Protein AF-A0A6I4XKA8-F1 (afdb_monomer_lite)

Secondary structure (DSSP, 8-state):
---SSHHHHHHHHHHHGGG---TT-HHHHHHHHHIIIII----TTHHHHSSSHHHHHHHHHHHHHHHHHHHHHHHHHH-TT--HHHHHHHHHHHHHHHHHH-EEEEEEEEEETTEEEEEEEEE---HHHHHHHHH--

pLDDT: mean 78.34, std 14.88, range [42.0, 95.94]

Radius of gyration: 23.22 Å; chains: 1; bounding box: 81×32×48 Å

Structure (mmCIF, N/CA/C/O backbone):
data_AF-A0A6I4XKA8-F1
#
_entry.id   AF-A0A6I4XKA8-F1
#
loop_
_atom_site.group_PDB
_atom_site.id
_atom_site.type_symbol
_atom_site.label_atom_id
_atom_site.label_alt_id
_atom_site.label_comp_id
_atom_site.label_asym_id
_atom_site.label_entity_id
_atom_site.label_seq_id
_atom_site.pdbx_PDB_ins_code
_atom_site.Cartn_x
_atom_site.Cartn_y
_atom_site.Cartn_z
_atom_site.occupancy
_atom_site.B_iso_or_equiv
_atom_site.auth_seq_id
_atom_site.auth_comp_id
_atom_site.auth_asym_id
_atom_site.auth_atom_id
_atom_site.pdbx_PDB_model_num
ATOM 1 N N . MET A 1 1 ? 55.620 -17.608 -27.600 1.00 43.16 1 MET A N 1
ATOM 2 C CA . MET A 1 1 ? 54.540 -16.725 -28.100 1.00 43.16 1 MET A CA 1
ATOM 3 C C . MET A 1 1 ? 53.282 -16.974 -27.266 1.00 43.16 1 MET A C 1
ATOM 5 O O . MET A 1 1 ? 52.593 -17.949 -27.516 1.00 43.16 1 MET A O 1
ATOM 9 N N . LYS A 1 2 ? 53.049 -16.228 -26.173 1.00 54.22 2 LYS A N 1
ATOM 10 C CA . LYS A 1 2 ? 51.945 -16.525 -25.230 1.00 54.22 2 LYS A CA 1
ATOM 11 C C . LYS A 1 2 ? 51.613 -15.319 -24.330 1.00 54.22 2 LYS A C 1
ATOM 13 O O . LYS A 1 2 ? 51.842 -15.376 -23.133 1.00 54.22 2 LYS A O 1
ATOM 18 N N . LYS A 1 3 ? 51.165 -14.186 -24.892 1.00 56.75 3 LYS A N 1
ATOM 19 C CA . LYS A 1 3 ? 50.769 -12.994 -24.095 1.00 56.75 3 LYS A CA 1
ATOM 20 C C . LYS A 1 3 ? 49.618 -12.153 -24.689 1.00 56.75 3 LYS A C 1
ATOM 22 O O . LYS A 1 3 ? 49.503 -10.984 -24.357 1.00 56.75 3 LYS A O 1
ATOM 27 N N . GLN A 1 4 ? 48.751 -12.715 -25.539 1.00 59.62 4 GLN A N 1
ATOM 28 C CA . GLN A 1 4 ? 47.650 -11.947 -26.165 1.00 59.62 4 GLN A CA 1
ATOM 29 C C . GLN A 1 4 ? 46.224 -12.408 -25.807 1.00 59.62 4 GLN A C 1
ATOM 31 O O . GLN A 1 4 ? 45.265 -11.812 -26.277 1.00 59.62 4 GLN A O 1
ATOM 36 N N . LEU A 1 5 ? 46.054 -13.411 -24.936 1.00 58.81 5 LEU A N 1
ATOM 37 C CA . LEU A 1 5 ? 44.725 -13.922 -24.545 1.00 58.81 5 LEU A CA 1
ATOM 38 C C . LEU A 1 5 ? 44.083 -13.191 -23.349 1.00 58.81 5 LEU A C 1
ATOM 40 O O . LEU A 1 5 ? 42.881 -13.303 -23.139 1.00 58.81 5 LEU A O 1
ATOM 44 N N . LEU A 1 6 ? 44.862 -12.418 -22.584 1.00 56.50 6 LEU A N 1
ATOM 45 C CA . LEU A 1 6 ? 44.378 -11.695 -21.403 1.00 56.50 6 LEU A CA 1
ATOM 46 C C . LEU A 1 6 ? 43.445 -10.495 -21.705 1.00 56.50 6 LEU A C 1
ATOM 48 O O . LEU A 1 6 ? 42.455 -10.345 -20.989 1.00 56.50 6 LEU A O 1
ATOM 52 N N . PRO A 1 7 ? 43.672 -9.656 -22.742 1.00 59.12 7 PRO A N 1
ATOM 53 C CA . PRO A 1 7 ? 42.787 -8.516 -22.996 1.00 59.12 7 PRO A CA 1
ATOM 54 C C . PRO A 1 7 ? 41.418 -8.935 -23.553 1.00 59.12 7 PRO A C 1
ATOM 56 O O . PRO A 1 7 ? 40.436 -8.232 -23.339 1.00 59.12 7 PRO A O 1
ATOM 59 N N . LEU A 1 8 ? 41.321 -10.100 -24.209 1.00 58.50 8 LEU A N 1
ATOM 60 C CA . LEU A 1 8 ? 40.062 -10.602 -24.769 1.00 58.50 8 LEU A CA 1
ATOM 61 C C . LEU A 1 8 ? 39.094 -11.086 -23.675 1.00 58.50 8 LEU A C 1
ATOM 63 O O . LEU A 1 8 ? 37.884 -10.924 -23.799 1.00 58.50 8 LEU A O 1
ATOM 67 N N . PHE A 1 9 ? 39.630 -11.619 -22.572 1.00 59.00 9 PHE A N 1
ATOM 68 C CA . PHE A 1 9 ? 38.833 -12.077 -21.431 1.00 59.00 9 PHE A CA 1
ATOM 69 C C . PHE A 1 9 ? 38.266 -10.906 -20.609 1.00 59.00 9 PHE A C 1
ATOM 71 O O . PHE A 1 9 ? 37.129 -10.962 -20.153 1.00 59.00 9 PHE A O 1
ATOM 78 N N . LEU A 1 10 ? 39.019 -9.806 -20.481 1.00 59.66 10 LEU A N 1
ATOM 79 C CA . LEU A 1 10 ? 38.555 -8.581 -19.811 1.00 59.66 10 LEU A CA 1
ATOM 80 C C . LEU A 1 10 ? 37.446 -7.862 -20.595 1.00 59.66 10 LEU A C 1
ATOM 82 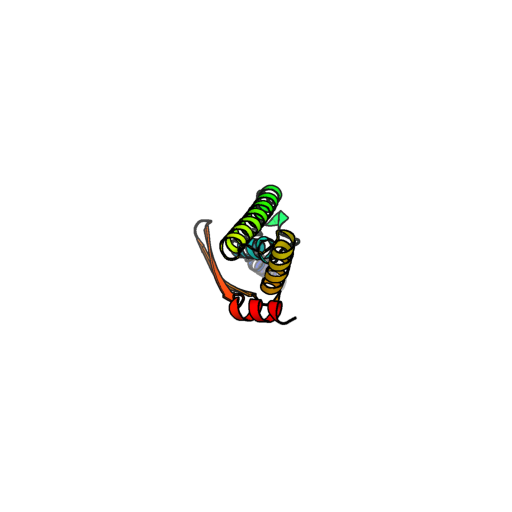O O . LEU A 1 10 ? 36.531 -7.302 -19.992 1.00 59.66 10 LEU A O 1
ATOM 86 N N . LEU A 1 11 ? 37.483 -7.931 -21.928 1.00 57.88 11 LEU A N 1
ATOM 87 C CA . LEU A 1 11 ? 36.465 -7.338 -22.800 1.00 57.88 11 LEU A CA 1
ATOM 88 C C . LEU A 1 11 ? 35.120 -8.090 -22.716 1.00 57.88 11 LEU A C 1
ATOM 90 O O . LEU A 1 11 ? 34.060 -7.474 -22.810 1.00 57.88 11 LEU A O 1
ATOM 94 N N . PHE A 1 12 ? 35.154 -9.398 -22.437 1.00 56.88 12 PHE A N 1
ATOM 95 C CA . PHE A 1 12 ? 33.959 -10.219 -22.206 1.00 56.88 12 PHE A CA 1
ATOM 96 C C . PHE A 1 12 ? 33.271 -9.942 -20.859 1.00 56.88 12 PHE A C 1
ATOM 98 O O . PHE A 1 12 ? 32.045 -9.992 -20.777 1.00 56.88 12 PHE A O 1
ATOM 105 N N . ILE A 1 13 ? 34.029 -9.602 -19.810 1.00 57.75 13 ILE A N 1
ATOM 106 C CA . ILE A 1 13 ? 33.459 -9.293 -18.486 1.00 57.75 13 ILE A CA 1
ATOM 107 C C . ILE A 1 13 ? 32.732 -7.934 -18.506 1.00 57.75 13 ILE A C 1
ATOM 109 O O . ILE A 1 13 ? 31.690 -7.784 -17.868 1.00 57.75 13 ILE A O 1
ATOM 113 N N . GLY A 1 14 ? 33.215 -6.967 -19.297 1.00 55.34 14 GLY A N 1
ATOM 114 C CA . GLY A 1 14 ? 32.567 -5.657 -19.455 1.00 55.34 14 GLY A CA 1
ATOM 115 C C . GLY A 1 14 ? 31.200 -5.709 -20.150 1.00 55.34 14 GLY A C 1
ATOM 116 O O . GLY A 1 14 ? 30.312 -4.928 -19.816 1.00 55.34 14 GLY A O 1
ATOM 117 N N . ALA A 1 15 ? 30.993 -6.661 -21.066 1.00 55.56 15 ALA A N 1
ATOM 118 C CA . ALA A 1 15 ? 29.733 -6.801 -21.798 1.00 55.56 15 ALA A CA 1
ATOM 119 C C . ALA A 1 15 ? 28.592 -7.398 -20.948 1.00 55.56 15 ALA A C 1
ATOM 121 O O . ALA A 1 15 ? 27.425 -7.107 -21.199 1.00 55.56 15 ALA A O 1
ATOM 122 N N . LEU A 1 16 ? 28.909 -8.183 -19.911 1.00 53.00 16 LEU A N 1
ATOM 123 C CA . LEU A 1 16 ? 27.906 -8.808 -19.035 1.00 53.00 16 LEU A CA 1
ATOM 124 C C . LEU A 1 16 ? 27.377 -7.862 -17.943 1.00 53.00 16 LEU A C 1
ATOM 126 O O . LEU A 1 16 ? 26.273 -8.062 -17.443 1.00 53.00 16 LEU A O 1
ATOM 130 N N . ALA A 1 17 ? 28.115 -6.801 -17.597 1.00 51.41 17 ALA A N 1
ATOM 131 C CA . ALA A 1 17 ? 27.675 -5.807 -16.611 1.00 51.41 17 ALA A CA 1
ATOM 132 C C . ALA A 1 17 ? 26.644 -4.801 -17.169 1.00 51.41 17 ALA A C 1
ATOM 134 O O . ALA A 1 17 ? 25.923 -4.158 -16.402 1.00 51.41 17 ALA A O 1
ATOM 135 N N . SER A 1 18 ? 26.527 -4.688 -18.498 1.00 42.00 18 SER A N 1
ATOM 136 C CA . SER A 1 18 ? 25.644 -3.720 -19.169 1.00 42.00 18 SER A CA 1
ATOM 137 C C . SER A 1 18 ? 24.174 -4.161 -19.271 1.00 42.00 18 SER A C 1
ATOM 139 O O . SER A 1 18 ? 23.373 -3.466 -19.893 1.00 42.00 18 SER A O 1
ATOM 141 N N . CYS A 1 19 ? 23.797 -5.289 -18.662 1.00 51.47 19 CYS A N 1
ATOM 142 C CA . CYS A 1 19 ? 22.404 -5.745 -18.561 1.00 51.47 19 CYS A CA 1
ATOM 143 C C . CYS A 1 19 ? 21.778 -5.458 -17.183 1.00 51.47 19 CYS A C 1
ATOM 145 O O . CYS A 1 19 ? 20.743 -6.019 -16.830 1.00 51.47 19 CYS A O 1
ATOM 147 N N . SER A 1 20 ? 22.401 -4.592 -16.380 1.00 48.66 20 SER A N 1
ATOM 148 C CA . SER A 1 20 ? 21.771 -4.078 -15.166 1.00 48.66 20 SER A CA 1
ATOM 149 C C . SER A 1 20 ? 20.738 -3.019 -15.560 1.00 48.66 20 SER A C 1
ATOM 151 O O . SER A 1 20 ? 21.072 -1.895 -15.931 1.00 48.66 20 SER A O 1
ATOM 153 N N . ALA A 1 21 ? 19.466 -3.429 -15.549 1.00 52.84 21 ALA A N 1
ATOM 154 C CA . ALA A 1 21 ? 18.314 -2.578 -15.819 1.00 52.84 21 ALA A CA 1
ATOM 155 C C . ALA A 1 21 ? 18.395 -1.257 -15.023 1.00 52.84 21 ALA A C 1
ATOM 157 O O . ALA A 1 21 ? 18.925 -1.245 -13.904 1.00 52.84 21 ALA A O 1
ATOM 158 N N . PRO A 1 22 ? 17.886 -0.137 -15.571 1.00 53.66 22 PRO A N 1
ATOM 159 C CA . PRO A 1 22 ? 18.079 1.167 -14.963 1.00 53.66 22 PRO A CA 1
ATOM 160 C C . PRO A 1 22 ? 17.504 1.188 -13.546 1.00 53.66 22 PRO A C 1
ATOM 162 O O . PRO A 1 22 ? 16.467 0.592 -13.267 1.00 53.66 22 PRO A O 1
ATOM 165 N N . SER A 1 23 ? 18.126 1.973 -12.667 1.00 51.94 23 SER A N 1
ATOM 166 C CA . SER A 1 23 ? 17.690 2.247 -11.287 1.00 51.94 23 SER A CA 1
ATOM 167 C C . SER A 1 23 ? 16.246 2.771 -11.141 1.00 51.94 23 SER A C 1
ATOM 169 O O . SER A 1 23 ? 15.769 2.940 -10.019 1.00 51.94 23 SER A O 1
ATOM 171 N N . ARG A 1 24 ? 15.550 2.991 -12.264 1.00 61.53 24 ARG A N 1
ATOM 172 C CA . ARG A 1 24 ? 14.158 3.419 -12.424 1.00 61.53 24 ARG A CA 1
ATOM 173 C C . ARG A 1 24 ? 13.380 2.449 -13.328 1.00 61.53 24 ARG A C 1
ATOM 175 O O . ARG A 1 24 ? 12.807 2.877 -14.326 1.00 61.53 24 ARG A O 1
ATOM 182 N N . SER A 1 25 ? 13.403 1.151 -13.034 1.00 79.00 25 SER A N 1
ATOM 183 C CA . SER A 1 25 ? 12.504 0.212 -13.715 1.00 79.00 25 SER A CA 1
ATOM 184 C C . SER A 1 25 ? 11.056 0.488 -13.305 1.00 79.00 25 SER A C 1
ATOM 186 O O . SER A 1 25 ? 10.776 0.809 -12.142 1.00 79.00 25 SER A O 1
ATOM 188 N N . GLY A 1 26 ? 10.123 0.372 -14.251 1.00 85.12 26 GLY A N 1
ATOM 189 C CA . GLY A 1 26 ? 8.699 0.562 -13.968 1.00 85.12 26 GLY A CA 1
ATOM 190 C C . GLY A 1 26 ? 8.173 -0.473 -12.976 1.00 85.12 26 GLY A C 1
ATOM 191 O O . GLY A 1 26 ? 7.334 -0.162 -12.136 1.00 85.12 26 GLY A O 1
ATOM 192 N N . GLU A 1 27 ? 8.746 -1.674 -13.012 1.00 88.06 27 GLU A N 1
ATOM 193 C CA . GLU A 1 27 ? 8.510 -2.744 -12.044 1.00 88.06 27 GLU A CA 1
ATOM 194 C C . GLU A 1 27 ? 8.820 -2.316 -10.607 1.00 88.06 27 GLU A C 1
ATOM 196 O O . GLU A 1 27 ? 7.950 -2.388 -9.738 1.00 88.06 27 GLU A O 1
ATOM 201 N N . LYS A 1 28 ? 10.030 -1.799 -10.364 1.00 88.62 28 LYS A N 1
ATOM 202 C CA . LYS A 1 28 ? 10.447 -1.367 -9.027 1.00 88.62 28 LYS A CA 1
ATOM 203 C C . LYS A 1 28 ? 9.605 -0.192 -8.536 1.00 88.62 28 LYS A C 1
ATOM 205 O O . LYS A 1 28 ? 9.248 -0.140 -7.362 1.00 88.62 28 LYS A O 1
ATOM 210 N N . ALA A 1 29 ? 9.266 0.738 -9.429 1.00 89.94 29 ALA A N 1
ATOM 211 C CA . ALA A 1 29 ? 8.360 1.838 -9.113 1.00 89.94 29 ALA A CA 1
ATOM 212 C C . ALA A 1 29 ? 6.970 1.329 -8.709 1.00 89.94 29 ALA A C 1
ATOM 214 O O . ALA A 1 29 ? 6.420 1.773 -7.704 1.00 89.94 29 ALA A O 1
ATOM 215 N N . ALA A 1 30 ? 6.418 0.365 -9.441 1.00 91.50 30 ALA A N 1
ATOM 216 C CA . ALA A 1 30 ? 5.099 -0.176 -9.154 1.00 91.50 30 ALA A CA 1
ATOM 217 C C . ALA A 1 30 ? 5.063 -0.970 -7.838 1.00 91.50 30 ALA A C 1
ATOM 219 O O . ALA A 1 30 ? 4.160 -0.752 -7.034 1.00 91.50 30 ALA A O 1
ATOM 220 N N . GLN A 1 31 ? 6.062 -1.819 -7.572 1.00 92.31 31 GLN A N 1
ATOM 221 C CA . GLN A 1 31 ? 6.193 -2.525 -6.289 1.00 92.31 31 GLN A CA 1
ATOM 222 C C . GLN A 1 31 ? 6.241 -1.538 -5.121 1.00 92.31 31 GLN A C 1
ATOM 224 O O . GLN A 1 31 ? 5.443 -1.621 -4.194 1.00 92.31 31 GLN A O 1
ATOM 229 N N . GLN A 1 32 ? 7.088 -0.512 -5.218 1.00 92.75 32 GLN A N 1
ATOM 230 C CA . GLN A 1 32 ? 7.224 0.475 -4.149 1.00 92.75 32 GLN A CA 1
ATOM 231 C C . GLN A 1 32 ? 5.984 1.336 -3.932 1.00 92.75 32 GLN A C 1
ATOM 233 O O . GLN A 1 32 ? 5.745 1.760 -2.804 1.00 92.75 32 GLN A O 1
ATOM 238 N N . LEU A 1 33 ? 5.192 1.596 -4.975 1.00 92.25 33 LEU A N 1
ATOM 239 C CA . LEU A 1 33 ? 3.886 2.235 -4.816 1.00 92.25 33 LEU A CA 1
ATOM 240 C C . LEU A 1 33 ? 2.945 1.354 -3.991 1.00 92.25 33 LEU A C 1
ATOM 242 O O . LEU A 1 33 ? 2.317 1.856 -3.060 1.00 92.25 33 LEU A O 1
ATOM 246 N N . VAL A 1 34 ? 2.868 0.057 -4.300 1.00 92.94 34 VAL A N 1
ATOM 247 C CA . VAL A 1 34 ? 2.020 -0.896 -3.570 1.00 92.94 34 VAL A CA 1
ATOM 248 C C . VAL A 1 34 ? 2.491 -1.038 -2.120 1.00 92.94 34 VAL A C 1
ATOM 250 O O . VAL A 1 34 ? 1.684 -0.875 -1.201 1.00 92.94 34 VAL A O 1
ATOM 253 N N . ASP A 1 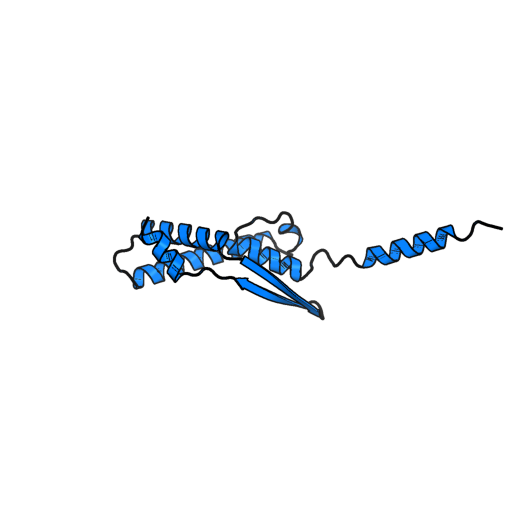35 ? 3.788 -1.252 -1.904 1.00 93.00 35 ASP A N 1
ATOM 254 C CA . ASP A 1 35 ? 4.389 -1.404 -0.575 1.00 93.00 35 ASP A CA 1
ATOM 255 C C . ASP A 1 35 ? 4.161 -0.154 0.281 1.00 93.00 35 ASP A C 1
ATOM 257 O O . ASP A 1 35 ? 3.725 -0.243 1.430 1.00 93.00 35 ASP A O 1
ATOM 261 N N . TYR A 1 36 ? 4.379 1.035 -0.289 1.00 92.44 36 TYR A N 1
ATOM 262 C CA . TYR A 1 36 ? 4.209 2.293 0.432 1.00 92.44 36 TYR A CA 1
ATOM 263 C C . TYR A 1 36 ? 2.739 2.620 0.703 1.00 92.44 36 TYR A C 1
ATOM 265 O O . TYR A 1 36 ? 2.393 3.081 1.795 1.00 92.44 36 TYR A O 1
ATOM 273 N N . PHE A 1 37 ? 1.857 2.439 -0.282 1.00 90.31 37 PHE A N 1
ATOM 274 C CA . PHE A 1 37 ? 0.465 2.874 -0.181 1.00 90.31 37 PHE A CA 1
ATOM 275 C C . PHE A 1 37 ? -0.405 1.884 0.597 1.00 90.31 37 PHE A C 1
ATOM 277 O O . PHE A 1 37 ? -1.102 2.294 1.527 1.00 90.31 37 PHE A O 1
ATOM 284 N N . ILE A 1 38 ? -0.335 0.597 0.247 1.00 88.56 38 ILE A N 1
ATOM 285 C CA . ILE A 1 38 ? -1.197 -0.458 0.793 1.00 88.56 38 ILE A CA 1
ATOM 286 C C . ILE A 1 38 ? -0.587 -1.041 2.068 1.00 88.56 38 ILE A C 1
ATOM 288 O O . ILE A 1 38 ? -1.210 -1.002 3.131 1.00 88.56 38 ILE A O 1
ATOM 292 N N . TYR A 1 39 ? 0.655 -1.525 1.986 1.00 90.06 39 TYR A N 1
ATOM 293 C CA . TYR A 1 39 ? 1.320 -2.190 3.115 1.00 90.06 39 TYR A CA 1
ATOM 294 C C . TYR A 1 39 ? 1.926 -1.199 4.113 1.00 90.06 39 TYR A C 1
ATOM 296 O O . TYR A 1 39 ? 2.133 -1.526 5.284 1.00 90.06 39 TYR A O 1
ATOM 304 N N . GLN A 1 40 ? 2.056 0.066 3.702 1.00 89.00 40 GLN A N 1
ATOM 305 C CA . GLN A 1 40 ? 2.587 1.165 4.510 1.00 89.00 40 GLN A CA 1
ATOM 306 C C . GLN A 1 40 ? 4.039 0.946 4.929 1.00 89.00 40 GLN A C 1
ATOM 308 O O . GLN A 1 40 ? 4.496 1.461 5.953 1.00 89.00 40 GLN A O 1
ATOM 313 N N . GLU A 1 41 ? 4.759 0.182 4.121 1.00 88.94 41 GLU A N 1
ATOM 314 C CA . GLU A 1 41 ? 6.186 0.009 4.257 1.00 88.94 41 GLU A CA 1
ATOM 315 C C . GLU A 1 41 ? 6.903 1.297 3.847 1.00 88.94 41 GLU A C 1
ATOM 317 O O . GLU A 1 41 ? 6.368 2.160 3.147 1.00 88.94 41 GLU A O 1
ATOM 322 N N . LYS A 1 42 ? 8.153 1.440 4.286 1.00 87.62 42 LYS A N 1
ATOM 323 C CA . LYS A 1 42 ? 9.020 2.557 3.896 1.00 87.62 42 LYS A CA 1
ATOM 324 C C . LYS A 1 42 ? 10.242 1.996 3.172 1.00 87.62 42 LYS A C 1
ATOM 326 O O . LYS A 1 42 ? 11.310 1.925 3.785 1.00 87.62 42 LYS A O 1
ATOM 331 N N . PRO A 1 43 ? 10.110 1.557 1.903 1.00 81.25 43 PRO A N 1
ATOM 332 C CA . PRO A 1 43 ? 11.217 0.942 1.185 1.00 81.25 43 PRO A CA 1
ATOM 333 C C . PRO A 1 43 ? 12.425 1.880 1.152 1.00 81.25 43 PRO A C 1
ATOM 335 O O . PRO A 1 43 ? 12.307 3.037 0.746 1.00 81.25 43 PRO A O 1
ATOM 338 N N . ALA A 1 44 ? 13.605 1.383 1.529 1.00 84.19 44 ALA A N 1
ATOM 339 C CA . ALA A 1 44 ? 14.824 2.196 1.627 1.00 84.19 44 ALA A CA 1
ATOM 340 C C . ALA A 1 44 ? 15.196 2.904 0.309 1.00 84.19 44 ALA A C 1
ATOM 342 O O . ALA A 1 44 ? 15.863 3.936 0.312 1.00 84.19 44 ALA A O 1
ATOM 343 N N . THR A 1 45 ? 14.745 2.363 -0.827 1.00 86.44 45 THR A N 1
ATOM 344 C CA . THR A 1 45 ? 15.025 2.915 -2.158 1.00 86.44 45 THR A CA 1
ATOM 345 C C . THR A 1 45 ? 13.879 3.751 -2.740 1.00 86.44 45 THR A C 1
ATOM 347 O O . THR A 1 45 ? 14.020 4.236 -3.857 1.00 86.44 45 THR A O 1
ATOM 350 N N . PHE A 1 46 ? 12.795 4.004 -1.992 1.00 87.75 46 PHE A N 1
ATOM 351 C CA . PHE A 1 46 ? 11.661 4.831 -2.441 1.00 87.75 46 PHE A CA 1
ATOM 352 C C . PHE A 1 46 ? 12.117 6.210 -2.936 1.00 87.75 46 PHE A C 1
ATOM 354 O O . PHE A 1 46 ? 11.795 6.632 -4.044 1.00 87.75 46 PHE A O 1
ATOM 361 N N . SER A 1 47 ? 12.979 6.874 -2.163 1.00 87.62 47 SER A N 1
ATOM 362 C CA . SER A 1 47 ? 13.534 8.193 -2.491 1.00 87.62 47 SER A CA 1
ATOM 363 C C . SER A 1 47 ? 14.383 8.218 -3.767 1.00 87.62 47 SER A C 1
ATOM 365 O O . SER A 1 47 ? 14.636 9.287 -4.309 1.00 87.62 47 SER A O 1
ATOM 367 N N . GLN A 1 48 ? 14.866 7.057 -4.215 1.00 87.94 48 GLN A N 1
ATOM 368 C CA . GLN A 1 48 ? 15.745 6.915 -5.378 1.00 87.94 48 GLN A CA 1
ATOM 369 C C . GLN A 1 48 ? 14.966 6.520 -6.640 1.00 87.94 48 GLN A C 1
ATOM 371 O O . GLN A 1 48 ? 15.408 6.810 -7.751 1.00 87.94 48 GLN A O 1
ATOM 376 N N . THR A 1 49 ? 13.813 5.871 -6.471 1.00 87.88 49 THR A N 1
ATOM 377 C CA . THR A 1 49 ? 12.978 5.381 -7.572 1.00 87.88 49 THR A CA 1
ATOM 378 C C . THR A 1 49 ? 12.160 6.496 -8.225 1.00 87.88 49 THR A C 1
ATOM 380 O O . THR A 1 49 ? 12.024 6.519 -9.448 1.00 87.88 49 THR A O 1
ATOM 383 N N . PHE A 1 50 ? 11.644 7.448 -7.442 1.00 88.50 50 PHE A N 1
ATOM 384 C CA . PHE A 1 50 ? 10.749 8.501 -7.939 1.00 88.50 50 PHE A CA 1
ATOM 385 C C . PHE A 1 50 ? 11.456 9.847 -8.118 1.00 88.50 50 PHE A C 1
ATOM 387 O O . PHE A 1 50 ? 12.392 10.174 -7.393 1.00 88.50 50 PHE A O 1
ATOM 394 N N . ARG A 1 51 ? 10.982 10.653 -9.081 1.00 88.69 51 ARG A N 1
ATOM 395 C CA . ARG A 1 51 ? 11.515 12.003 -9.346 1.00 88.69 51 ARG A CA 1
ATOM 396 C C . ARG A 1 51 ? 11.254 12.961 -8.178 1.00 88.69 51 ARG A C 1
ATOM 398 O O . ARG A 1 51 ? 12.155 13.693 -7.788 1.00 88.69 51 ARG A O 1
ATOM 405 N N . GLU A 1 52 ? 10.042 12.934 -7.628 1.00 92.00 52 GLU A N 1
ATOM 406 C CA . GLU A 1 52 ? 9.602 13.811 -6.533 1.00 92.00 52 GLU A CA 1
ATOM 407 C C . GLU A 1 52 ? 9.064 12.976 -5.361 1.00 92.00 52 GLU A C 1
ATOM 409 O O . GLU A 1 52 ? 7.861 12.943 -5.097 1.00 92.00 52 GLU A O 1
ATOM 414 N N . PRO A 1 53 ? 9.939 12.248 -4.647 1.00 90.38 53 PRO A N 1
ATOM 415 C CA . PRO A 1 53 ? 9.511 11.246 -3.674 1.00 90.38 53 PRO A CA 1
ATOM 416 C C . PRO A 1 53 ? 8.772 11.845 -2.473 1.00 90.38 53 PRO A C 1
ATOM 418 O O . PRO A 1 53 ? 7.894 11.190 -1.924 1.00 90.38 53 PRO A O 1
ATOM 421 N N . LYS A 1 54 ? 9.088 13.084 -2.069 1.00 93.81 54 LYS A N 1
ATOM 422 C CA . LYS A 1 54 ? 8.395 13.763 -0.959 1.00 93.81 54 LYS A CA 1
ATOM 423 C C . LYS A 1 54 ? 6.954 14.118 -1.324 1.00 93.81 54 LYS A C 1
ATOM 425 O O . LYS A 1 54 ? 6.045 13.749 -0.593 1.00 93.81 54 LYS A O 1
ATOM 430 N N . VAL A 1 55 ? 6.758 14.740 -2.488 1.00 95.81 55 VAL A N 1
ATOM 431 C CA . VAL A 1 55 ? 5.429 15.108 -3.001 1.00 95.81 55 VAL A CA 1
ATOM 432 C C . VAL A 1 55 ? 4.570 13.860 -3.196 1.00 95.81 55 VAL A C 1
ATOM 434 O O . VAL A 1 55 ? 3.416 13.824 -2.779 1.00 95.81 55 VAL A O 1
ATOM 437 N N . LEU A 1 56 ? 5.147 12.797 -3.769 1.00 93.75 56 LEU A N 1
ATOM 438 C CA . LEU A 1 56 ? 4.450 11.523 -3.922 1.00 93.75 56 LEU A CA 1
ATOM 439 C C . LEU A 1 56 ? 4.075 10.914 -2.564 1.00 93.75 56 LEU A C 1
ATOM 441 O O . LEU A 1 56 ? 2.937 10.497 -2.385 1.00 93.75 56 LEU A O 1
ATOM 445 N N . ALA A 1 57 ? 5.000 10.877 -1.602 1.00 92.75 57 ALA A N 1
ATOM 446 C CA . ALA A 1 57 ? 4.732 10.359 -0.261 1.00 92.75 57 ALA A CA 1
ATOM 447 C C . ALA A 1 57 ? 3.596 11.121 0.442 1.00 92.75 57 ALA A C 1
ATOM 449 O O . ALA A 1 57 ? 2.689 10.494 0.991 1.00 92.75 57 ALA A O 1
ATOM 450 N N . GLU A 1 58 ? 3.611 12.454 0.378 1.00 94.94 58 GLU A N 1
ATOM 451 C CA . GLU A 1 58 ? 2.549 13.313 0.911 1.00 94.94 58 GLU A CA 1
ATOM 452 C C . GLU A 1 58 ? 1.207 13.017 0.232 1.00 94.94 58 GLU A C 1
ATOM 454 O O . GLU A 1 58 ? 0.212 12.768 0.912 1.00 94.94 58 GLU A O 1
ATOM 459 N N . HIS A 1 59 ? 1.184 12.932 -1.100 1.00 95.00 59 HIS A N 1
ATOM 460 C CA . HIS A 1 59 ? -0.030 12.616 -1.850 1.00 95.00 59 HIS A CA 1
ATOM 461 C C . HIS A 1 59 ? -0.592 11.227 -1.509 1.00 95.00 59 HIS A C 1
ATOM 463 O O . HIS A 1 59 ? -1.801 11.070 -1.319 1.00 95.00 59 HIS A O 1
ATOM 469 N N . LEU A 1 60 ? 0.272 10.216 -1.380 1.00 93.12 60 LEU A N 1
ATOM 470 C CA . LEU A 1 60 ? -0.107 8.860 -0.973 1.00 93.12 60 LEU A CA 1
ATOM 471 C C . LEU A 1 60 ? -0.629 8.823 0.470 1.00 93.12 60 LEU A C 1
ATOM 473 O O . LEU A 1 60 ? -1.536 8.048 0.777 1.00 93.12 60 LEU A O 1
ATOM 477 N N . GLN A 1 61 ? -0.091 9.651 1.365 1.00 91.38 61 GLN A N 1
ATOM 478 C CA . GLN A 1 61 ? -0.600 9.783 2.727 1.00 91.38 61 GLN A CA 1
ATOM 479 C C . GLN A 1 61 ? -1.982 10.447 2.742 1.00 91.38 61 GLN A C 1
ATOM 481 O O . GLN A 1 61 ? -2.905 9.908 3.354 1.00 91.38 61 GLN A O 1
ATOM 486 N N . THR A 1 62 ? -2.155 11.568 2.039 1.00 93.56 62 THR A N 1
ATOM 487 C CA . THR A 1 62 ? -3.444 12.269 1.945 1.00 93.56 62 THR A CA 1
ATOM 488 C C . THR A 1 62 ? -4.517 11.389 1.312 1.00 93.56 62 THR A C 1
ATOM 490 O O . THR A 1 62 ? -5.608 11.270 1.865 1.00 93.56 62 THR A O 1
ATOM 493 N N . SER A 1 63 ? -4.203 10.709 0.207 1.00 91.62 63 SER A N 1
ATOM 494 C CA . SER A 1 63 ? -5.143 9.812 -0.482 1.00 91.62 63 SER A CA 1
ATOM 495 C C . SER A 1 63 ? -5.620 8.683 0.431 1.00 91.62 63 SER A C 1
ATOM 497 O O . SER A 1 63 ? -6.791 8.314 0.426 1.00 91.62 63 SER A O 1
ATOM 499 N N . ARG A 1 64 ? -4.730 8.162 1.280 1.00 88.31 64 ARG A N 1
ATOM 500 C CA . ARG A 1 64 ? -5.071 7.127 2.259 1.00 88.31 64 ARG A CA 1
ATOM 501 C C . ARG A 1 64 ? -5.996 7.653 3.346 1.00 88.31 64 ARG A C 1
ATOM 503 O O . ARG A 1 64 ? -6.989 7.006 3.652 1.00 88.31 64 ARG A O 1
ATOM 510 N N . GLN A 1 65 ? -5.701 8.830 3.893 1.00 87.44 65 GLN A N 1
ATOM 511 C CA . GLN A 1 65 ? -6.566 9.477 4.882 1.00 87.44 65 GLN A CA 1
ATOM 512 C C . GLN A 1 65 ? -7.959 9.763 4.303 1.00 87.44 65 GLN A C 1
ATOM 514 O O . GLN A 1 65 ? -8.966 9.555 4.978 1.00 87.44 65 GLN A O 1
ATOM 519 N N . GLN A 1 66 ? -8.030 10.188 3.039 1.00 90.25 66 GLN A N 1
ATOM 520 C CA . GLN A 1 66 ? -9.293 10.399 2.332 1.00 90.25 66 GLN A CA 1
ATOM 521 C C . GLN A 1 66 ? -10.062 9.092 2.131 1.00 90.25 66 GLN A C 1
ATOM 523 O O . GLN A 1 66 ? -11.244 9.048 2.464 1.00 90.25 66 GLN A O 1
ATOM 528 N N . PHE A 1 67 ? -9.399 8.024 1.674 1.00 86.06 67 PHE A N 1
ATOM 529 C CA . PHE A 1 67 ? -10.011 6.700 1.541 1.00 86.06 67 PHE A CA 1
ATOM 530 C C . PHE A 1 67 ? -10.588 6.211 2.875 1.00 86.06 67 PHE A C 1
ATOM 532 O O . PHE A 1 67 ? -11.752 5.827 2.939 1.00 86.06 67 PHE A O 1
ATOM 539 N N . GLN A 1 68 ? -9.810 6.293 3.959 1.00 80.00 68 GLN A N 1
ATOM 540 C CA . GLN A 1 68 ? -10.252 5.896 5.300 1.00 80.00 68 GLN A CA 1
ATOM 541 C C . GLN A 1 68 ? -11.477 6.699 5.755 1.00 80.00 68 GLN A C 1
ATOM 543 O O . GLN A 1 68 ? -12.432 6.133 6.283 1.00 80.00 68 GLN A O 1
ATOM 548 N N . LYS A 1 69 ? -11.479 8.016 5.514 1.00 83.12 69 LYS A N 1
ATOM 549 C CA . LYS A 1 69 ? -12.609 8.890 5.846 1.00 83.12 69 LYS A CA 1
ATOM 550 C C . LYS A 1 69 ? -13.859 8.553 5.029 1.00 83.12 69 LYS A C 1
ATOM 552 O O . LYS A 1 69 ? -14.953 8.522 5.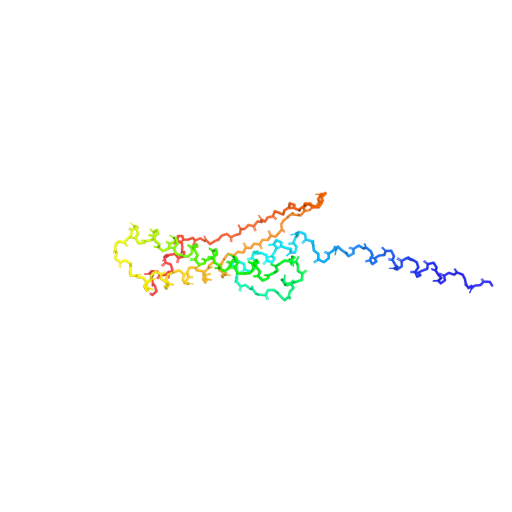580 1.00 83.12 69 LYS A O 1
ATOM 557 N N . GLN A 1 70 ? -13.714 8.300 3.729 1.00 85.19 70 GLN A N 1
ATOM 558 C CA . GLN A 1 70 ? -14.835 7.924 2.861 1.00 85.19 70 GLN A CA 1
ATOM 559 C C . GLN A 1 70 ? -15.408 6.556 3.234 1.00 85.19 70 GLN A C 1
ATOM 561 O O . GLN A 1 70 ? -16.627 6.401 3.305 1.00 85.19 70 GLN A O 1
ATOM 566 N N . PHE A 1 71 ? -14.541 5.590 3.532 1.00 79.88 71 PHE A N 1
ATOM 567 C CA . PHE A 1 71 ? -14.946 4.280 4.024 1.00 79.88 71 PHE A CA 1
ATOM 568 C C . PHE A 1 71 ? -15.736 4.398 5.336 1.00 79.88 71 PHE A C 1
ATOM 570 O O . PHE A 1 71 ? -16.823 3.841 5.449 1.00 79.88 71 PHE A O 1
ATOM 577 N N . PHE A 1 72 ? -15.259 5.210 6.286 1.00 75.69 72 PHE A N 1
ATOM 578 C CA . PHE A 1 72 ? -15.989 5.508 7.521 1.00 75.69 72 PHE A CA 1
ATOM 579 C C . PHE A 1 72 ? -17.367 6.122 7.275 1.00 75.69 72 PHE A C 1
ATOM 581 O O . PHE A 1 72 ? -18.352 5.659 7.846 1.00 75.69 72 PHE A O 1
ATOM 588 N N . ASN A 1 73 ? -17.442 7.157 6.439 1.00 80.12 73 ASN A N 1
ATOM 589 C CA . ASN A 1 73 ? -18.716 7.802 6.137 1.00 80.12 73 ASN A CA 1
ATOM 590 C C . ASN A 1 73 ? -19.713 6.791 5.555 1.00 80.12 73 ASN A C 1
ATOM 592 O O . ASN A 1 73 ? -20.867 6.775 5.967 1.00 80.12 73 ASN A O 1
ATOM 596 N N . SER A 1 74 ? -19.234 5.886 4.697 1.00 79.56 74 SER A N 1
ATOM 597 C CA . SER A 1 74 ? -20.057 4.815 4.126 1.00 79.56 74 SER A CA 1
ATOM 598 C C . SER A 1 74 ? -20.584 3.857 5.205 1.00 79.56 74 SER A C 1
ATOM 600 O O . SER A 1 74 ? -21.750 3.481 5.182 1.00 79.56 74 SER A O 1
ATOM 602 N N . LEU A 1 75 ? -19.762 3.494 6.198 1.00 72.31 75 LEU A N 1
ATOM 603 C CA . LEU A 1 75 ? -20.193 2.641 7.315 1.00 72.31 75 LEU A CA 1
ATOM 604 C C . LEU A 1 75 ? -21.221 3.325 8.225 1.00 72.31 75 LEU A C 1
ATOM 606 O O . LEU A 1 75 ? -22.180 2.683 8.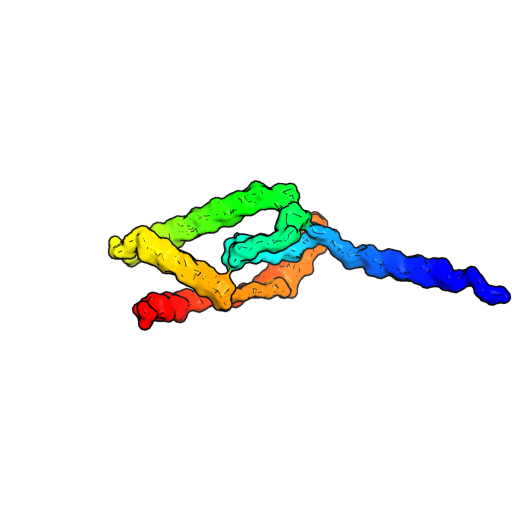647 1.00 72.31 75 LEU A O 1
ATOM 610 N N . LYS A 1 76 ? -21.049 4.623 8.505 1.00 71.06 76 LYS A N 1
ATOM 611 C CA . LYS A 1 76 ? -22.025 5.418 9.267 1.00 71.06 76 LYS A CA 1
ATOM 612 C C . LYS A 1 76 ? -23.379 5.505 8.575 1.00 71.06 76 LYS A C 1
ATOM 614 O O . LYS A 1 76 ? -24.408 5.441 9.236 1.00 71.06 76 LYS A O 1
ATOM 619 N N . GLU A 1 77 ? -23.377 5.672 7.255 1.00 76.69 77 GLU A N 1
ATOM 620 C CA . GLU A 1 77 ? -24.604 5.706 6.455 1.00 76.69 77 GLU A CA 1
ATOM 621 C C . GLU A 1 77 ? -25.338 4.357 6.475 1.00 76.69 77 GLU A C 1
ATOM 623 O O . GLU A 1 77 ? -26.565 4.325 6.422 1.00 76.69 77 GLU A O 1
ATOM 628 N N . MET A 1 78 ? -24.602 3.247 6.601 1.00 70.44 78 MET A N 1
ATOM 629 C CA . MET A 1 78 ? -25.173 1.902 6.704 1.00 70.44 78 MET A CA 1
ATOM 630 C C . MET A 1 78 ? -25.678 1.551 8.107 1.00 70.44 78 MET A C 1
ATOM 632 O O . MET A 1 78 ? -26.565 0.708 8.230 1.00 70.44 78 MET A O 1
ATOM 636 N N . ASN A 1 79 ? -25.115 2.149 9.160 1.00 61.03 79 ASN A N 1
ATOM 637 C CA . ASN A 1 79 ? -25.466 1.823 10.537 1.00 61.03 79 ASN A CA 1
ATOM 638 C C . ASN A 1 79 ? -25.396 3.074 11.428 1.00 61.03 79 ASN A C 1
ATOM 640 O O . ASN A 1 79 ? -24.313 3.565 11.755 1.00 61.03 79 ASN A O 1
ATOM 644 N N . ALA A 1 80 ? -26.566 3.584 11.827 1.00 57.12 80 ALA A N 1
ATOM 645 C CA . ALA A 1 80 ? -26.720 4.878 12.500 1.00 57.12 80 ALA A CA 1
ATOM 646 C C . ALA A 1 80 ? -26.049 4.966 13.889 1.00 57.12 80 ALA A C 1
ATOM 648 O O . ALA A 1 80 ? -25.921 6.062 14.433 1.00 57.12 80 ALA A O 1
ATOM 649 N N . GLU A 1 81 ? -25.607 3.839 14.454 1.00 66.44 81 GLU A N 1
ATOM 650 C CA . GLU A 1 81 ? -25.083 3.746 15.823 1.00 66.44 81 GLU A CA 1
ATOM 651 C C . GLU A 1 81 ? -23.552 3.655 15.922 1.00 66.44 81 GLU A C 1
ATOM 653 O O . GLU A 1 81 ? -23.016 3.748 17.022 1.00 66.44 81 GLU A O 1
ATOM 658 N N . VAL A 1 82 ? -22.816 3.520 14.809 1.00 68.56 82 VAL A N 1
ATOM 659 C CA . VAL A 1 82 ? -21.348 3.400 14.873 1.00 68.56 82 VAL A CA 1
ATOM 660 C C . VAL A 1 82 ? -20.722 4.760 15.192 1.00 68.56 82 VAL A C 1
ATOM 662 O O . VAL A 1 82 ? -20.748 5.700 14.385 1.00 68.56 82 VAL A O 1
ATOM 665 N N . THR A 1 83 ? -20.117 4.870 16.374 1.00 74.62 83 THR A N 1
ATOM 666 C CA . THR A 1 83 ? -19.400 6.077 16.792 1.00 74.62 83 THR A CA 1
ATOM 667 C C . THR A 1 83 ? -18.130 6.282 15.961 1.00 74.62 83 THR A C 1
ATOM 669 O O . THR A 1 83 ? -17.589 5.367 15.338 1.00 74.62 83 THR A O 1
ATOM 672 N N . GLU A 1 84 ? -17.605 7.510 15.945 1.00 75.12 84 GLU A N 1
ATOM 673 C CA . GLU A 1 84 ? -16.358 7.807 15.228 1.00 75.12 84 GLU A CA 1
ATOM 674 C C . GLU A 1 84 ? -15.166 6.993 15.755 1.00 75.12 84 GLU A C 1
ATOM 676 O O . GLU A 1 84 ? -14.351 6.511 14.970 1.00 75.12 84 GLU A O 1
ATOM 681 N N . THR A 1 85 ? -15.108 6.762 17.068 1.00 79.19 85 THR A N 1
ATOM 682 C CA . THR A 1 85 ? -14.068 5.951 17.711 1.00 79.19 85 THR A CA 1
ATOM 683 C C . THR A 1 85 ? -14.138 4.481 17.291 1.00 79.19 85 THR A C 1
ATOM 685 O O . THR A 1 85 ? -13.112 3.887 16.957 1.00 79.19 85 THR A O 1
ATOM 688 N N . GLU A 1 86 ? -15.330 3.881 17.267 1.00 75.25 86 GLU A N 1
ATOM 689 C CA . GLU A 1 86 ? -15.515 2.479 16.858 1.00 75.25 86 GLU A CA 1
ATOM 690 C C . GLU A 1 86 ? -15.163 2.273 15.392 1.00 75.25 86 GLU A C 1
ATOM 692 O O . GLU A 1 86 ? -14.481 1.312 15.042 1.00 75.25 86 GLU A O 1
ATOM 697 N N . ALA A 1 87 ? -15.540 3.215 14.532 1.00 72.06 87 ALA A N 1
ATOM 698 C CA . ALA A 1 87 ? -15.160 3.140 13.137 1.00 72.06 87 ALA A CA 1
ATOM 699 C C . ALA A 1 87 ? -13.658 3.339 12.905 1.00 72.06 87 ALA A C 1
ATOM 701 O O . ALA A 1 87 ? -13.084 2.686 12.035 1.00 72.06 87 ALA A O 1
ATOM 702 N N . GLN A 1 88 ? -12.995 4.212 13.671 1.00 75.25 88 GLN A N 1
ATOM 703 C CA . GLN A 1 88 ? -11.536 4.344 13.616 1.00 75.25 88 GLN A CA 1
ATOM 704 C C . GLN A 1 88 ? -10.844 3.044 14.039 1.00 75.25 88 GLN A C 1
ATOM 706 O O . GLN A 1 88 ? -9.867 2.636 13.398 1.00 75.25 88 GLN A O 1
ATOM 711 N N . LYS A 1 89 ? -11.368 2.369 15.069 1.00 78.88 89 LYS A N 1
ATOM 712 C CA . LYS A 1 89 ? -10.904 1.046 15.497 1.00 78.88 89 LYS A CA 1
ATOM 713 C C . LYS A 1 89 ? -11.115 0.009 14.389 1.00 78.88 89 LYS A C 1
ATOM 715 O O . LYS A 1 89 ? -10.143 -0.615 13.973 1.00 78.88 89 LYS A O 1
ATOM 720 N N . LEU A 1 90 ? -12.322 -0.080 13.829 1.00 76.31 90 LEU A N 1
ATOM 721 C CA . LEU A 1 90 ? -12.657 -1.004 12.742 1.00 76.31 90 LEU A CA 1
ATOM 722 C C . LEU A 1 90 ? -11.789 -0.776 11.499 1.00 76.31 90 LEU A C 1
ATOM 724 O O . LEU A 1 90 ? -11.272 -1.721 10.917 1.00 76.31 90 LEU A O 1
ATOM 728 N N . ASN A 1 91 ? -11.562 0.478 11.107 1.00 76.81 91 ASN A N 1
ATOM 729 C CA . ASN A 1 91 ? -10.672 0.821 9.999 1.00 76.81 91 ASN A CA 1
ATOM 730 C C . ASN A 1 91 ? -9.217 0.408 10.283 1.00 76.81 91 ASN A C 1
ATOM 732 O O . ASN A 1 91 ? -8.528 -0.096 9.397 1.00 76.81 91 ASN A O 1
ATOM 736 N N . THR A 1 92 ? -8.742 0.600 11.515 1.00 80.94 92 THR A N 1
ATOM 737 C CA . THR A 1 92 ? -7.393 0.180 11.922 1.00 80.94 92 THR A CA 1
ATOM 738 C C . THR A 1 92 ? -7.249 -1.340 11.865 1.00 80.94 92 THR A C 1
ATOM 740 O O . THR A 1 92 ? -6.271 -1.842 11.310 1.00 80.94 92 THR A O 1
ATOM 743 N N . GLU A 1 93 ? -8.234 -2.071 12.384 1.00 81.75 93 GLU A N 1
ATOM 744 C CA . GLU A 1 93 ? -8.273 -3.535 12.368 1.00 81.75 93 GLU A CA 1
ATOM 745 C C . GLU A 1 93 ? -8.378 -4.079 10.945 1.00 81.75 93 GLU A C 1
ATOM 747 O O . GLU A 1 93 ? -7.598 -4.949 10.559 1.00 81.75 93 GLU A O 1
ATOM 752 N N . LEU A 1 94 ? -9.251 -3.503 10.121 1.00 79.00 94 LEU A N 1
ATOM 753 C CA . LEU A 1 94 ? -9.387 -3.857 8.715 1.00 79.00 94 LEU A CA 1
ATOM 754 C C . LEU A 1 94 ? -8.068 -3.673 7.959 1.00 79.00 94 LEU A C 1
ATOM 756 O O . LEU A 1 94 ? -7.632 -4.571 7.241 1.00 79.00 94 LEU A O 1
ATOM 760 N N . LEU A 1 95 ? -7.394 -2.536 8.139 1.00 82.44 95 LEU A N 1
ATOM 761 C CA . LEU A 1 95 ? -6.097 -2.293 7.507 1.00 82.44 95 LEU A CA 1
ATOM 762 C C . LEU A 1 95 ? -5.027 -3.263 8.006 1.00 82.44 95 LEU A C 1
ATOM 764 O O . LEU A 1 95 ? -4.198 -3.708 7.212 1.00 82.44 95 LEU A O 1
ATOM 768 N N . ALA A 1 96 ? -5.044 -3.623 9.289 1.00 86.00 96 ALA A N 1
ATOM 769 C CA . ALA A 1 96 ? -4.160 -4.654 9.819 1.00 86.00 96 ALA A CA 1
ATOM 770 C C . ALA A 1 96 ? -4.435 -6.021 9.169 1.00 86.00 96 ALA A C 1
ATOM 772 O O . ALA A 1 96 ? -3.492 -6.721 8.797 1.00 86.00 96 ALA A O 1
ATOM 773 N N . GLN A 1 97 ? -5.705 -6.378 8.956 1.00 85.88 97 GLN A N 1
ATOM 774 C CA . GLN A 1 97 ? -6.088 -7.611 8.267 1.00 85.88 97 GLN A CA 1
ATOM 775 C C . GLN A 1 97 ? -5.682 -7.596 6.793 1.00 85.88 97 GLN A C 1
ATOM 777 O O . GLN A 1 97 ? -5.145 -8.592 6.317 1.00 85.88 97 GLN A O 1
ATOM 782 N N . VAL A 1 98 ? -5.857 -6.478 6.079 1.00 87.69 98 VAL A N 1
ATOM 783 C CA . VAL A 1 98 ? -5.378 -6.330 4.693 1.00 87.69 98 VAL A CA 1
ATOM 784 C C . VAL A 1 98 ? -3.870 -6.552 4.637 1.00 87.69 98 VAL A C 1
ATOM 786 O O . VAL A 1 98 ? -3.419 -7.412 3.891 1.00 87.69 98 VAL A O 1
ATOM 789 N N . LYS A 1 99 ? -3.088 -5.867 5.479 1.00 88.88 99 LYS A N 1
ATOM 790 C CA . LYS A 1 99 ? -1.626 -6.041 5.528 1.00 88.88 99 LYS A CA 1
ATOM 791 C C . LYS A 1 99 ? -1.196 -7.481 5.819 1.00 88.88 99 LYS A C 1
ATOM 793 O O . LYS A 1 99 ? -0.151 -7.907 5.347 1.00 88.88 99 LYS A O 1
ATOM 798 N N . LYS A 1 100 ? -1.969 -8.204 6.633 1.00 88.25 100 LYS A N 1
ATOM 799 C CA . LYS A 1 100 ? -1.640 -9.560 7.092 1.00 88.25 100 LYS A CA 1
ATOM 800 C C . LYS A 1 100 ? -2.079 -10.653 6.118 1.00 88.25 100 LYS A C 1
ATOM 802 O O . LYS A 1 100 ? -1.373 -11.644 5.958 1.00 88.25 100 LYS A O 1
ATOM 807 N N . LYS A 1 101 ? -3.284 -10.530 5.559 1.00 89.94 101 LYS A N 1
ATOM 808 C CA . LYS A 1 101 ? -3.967 -11.597 4.812 1.00 89.94 101 LYS A CA 1
ATOM 809 C C . LYS A 1 101 ? -3.946 -11.359 3.299 1.00 89.94 101 LYS A C 1
ATOM 811 O O . LYS A 1 101 ? -4.015 -12.339 2.554 1.00 89.94 101 LYS A O 1
ATOM 816 N N . ALA A 1 102 ? -3.857 -10.104 2.850 1.00 92.50 102 ALA A N 1
ATOM 817 C CA . ALA A 1 102 ? -3.717 -9.796 1.435 1.00 92.50 102 ALA A CA 1
ATOM 818 C C . ALA A 1 102 ? -2.253 -9.912 1.004 1.00 92.50 102 ALA A C 1
ATOM 820 O O . ALA A 1 102 ? -1.328 -9.656 1.774 1.00 92.50 102 ALA A O 1
ATOM 821 N N . SER A 1 103 ? -2.050 -10.312 -0.243 1.00 94.19 103 SER A N 1
ATOM 822 C CA . SER A 1 103 ? -0.733 -10.343 -0.864 1.00 94.19 103 SER A CA 1
ATOM 823 C C . SER A 1 103 ? -0.840 -9.968 -2.331 1.00 94.19 103 SER A C 1
ATOM 825 O O . SER A 1 103 ? -1.912 -10.024 -2.941 1.00 94.19 103 SER A O 1
ATOM 827 N N . TYR A 1 104 ? 0.283 -9.578 -2.914 1.00 95.19 104 TYR A N 1
ATOM 828 C CA . TYR A 1 104 ? 0.377 -9.350 -4.343 1.00 95.19 104 TYR A CA 1
ATOM 829 C C . TYR A 1 104 ? 1.617 -10.038 -4.897 1.00 95.19 104 TYR A C 1
ATOM 831 O O . TYR A 1 104 ? 2.603 -10.242 -4.190 1.00 95.19 104 TYR A O 1
ATOM 839 N N . GLN A 1 105 ? 1.558 -10.391 -6.173 1.00 93.88 105 GLN A N 1
ATOM 840 C CA . GLN A 1 105 ? 2.709 -10.850 -6.929 1.00 93.88 105 GLN A CA 1
ATOM 841 C C . GLN A 1 105 ? 2.731 -10.166 -8.289 1.00 93.88 105 GLN A C 1
ATOM 843 O O . GLN A 1 105 ? 1.691 -9.967 -8.922 1.00 93.88 105 GLN A O 1
ATOM 848 N N . LEU A 1 106 ? 3.924 -9.791 -8.732 1.00 90.25 106 LEU A N 1
ATOM 849 C CA . LEU A 1 106 ? 4.134 -9.283 -10.077 1.00 90.25 106 LEU A CA 1
ATOM 850 C C . LEU A 1 106 ? 4.209 -10.469 -11.036 1.00 90.25 106 LEU A C 1
ATOM 852 O O . LEU A 1 106 ? 5.008 -11.379 -10.830 1.00 90.25 106 LEU A O 1
ATOM 856 N N . VAL A 1 107 ? 3.358 -10.471 -12.061 1.00 92.12 107 VAL A N 1
ATOM 857 C CA . VAL A 1 107 ? 3.260 -11.590 -13.015 1.00 92.12 107 VAL A CA 1
ATOM 858 C C . VAL A 1 107 ? 3.756 -11.227 -14.410 1.00 92.12 107 VAL A C 1
ATOM 860 O O . VAL A 1 107 ? 4.122 -12.117 -15.171 1.00 92.12 107 VAL A O 1
ATOM 863 N N . ALA A 1 108 ? 3.793 -9.936 -14.755 1.00 85.50 108 ALA A N 1
ATOM 864 C CA . ALA A 1 108 ? 4.372 -9.471 -16.009 1.00 85.50 108 ALA A CA 1
ATOM 865 C C . ALA A 1 108 ? 4.790 -7.998 -15.943 1.00 85.50 108 ALA A C 1
ATOM 867 O O . ALA A 1 108 ? 4.060 -7.159 -15.411 1.00 85.50 108 ALA A O 1
ATOM 868 N N . THR A 1 109 ? 5.913 -7.696 -16.592 1.00 89.38 109 THR A N 1
ATOM 869 C CA . THR A 1 109 ? 6.403 -6.342 -16.863 1.00 89.38 109 THR A CA 1
ATOM 870 C C . THR A 1 109 ? 6.666 -6.220 -18.359 1.00 89.38 109 THR A C 1
ATOM 872 O O . THR A 1 109 ? 7.399 -7.025 -18.933 1.00 89.38 109 THR A O 1
ATOM 875 N N . LYS A 1 110 ? 6.084 -5.210 -19.008 1.00 87.56 110 LYS A N 1
ATOM 876 C CA . LYS A 1 110 ? 6.398 -4.842 -20.393 1.00 87.56 110 LYS A CA 1
ATOM 877 C C . LYS A 1 110 ? 6.838 -3.388 -20.440 1.00 87.56 110 LYS A C 1
ATOM 879 O O . LYS A 1 110 ? 6.027 -2.505 -20.175 1.00 87.56 110 LYS A O 1
ATOM 884 N N . GLU A 1 111 ? 8.088 -3.145 -20.819 1.00 86.69 111 GLU A N 1
ATOM 885 C CA . GLU A 1 111 ? 8.616 -1.794 -21.025 1.00 86.69 111 GLU A CA 1
ATOM 886 C C . GLU A 1 111 ? 8.745 -1.494 -22.526 1.00 86.69 111 GLU A C 1
ATOM 888 O O . GLU A 1 111 ? 9.361 -2.252 -23.274 1.00 86.69 111 GLU A O 1
ATOM 893 N N . LEU A 1 112 ? 8.130 -0.404 -22.988 1.00 84.94 112 LEU A N 1
ATOM 894 C CA . LEU A 1 112 ? 8.189 0.045 -24.380 1.00 84.94 112 LEU A CA 1
ATOM 895 C C . LEU A 1 112 ? 8.101 1.572 -24.436 1.00 84.94 112 LEU A C 1
ATOM 897 O O . LEU A 1 112 ? 7.199 2.162 -23.850 1.00 84.94 112 LEU A O 1
ATOM 901 N N . ASN A 1 113 ? 9.014 2.216 -25.171 1.00 85.56 113 ASN A N 1
ATOM 902 C CA . ASN A 1 113 ? 9.006 3.667 -25.417 1.00 85.56 113 ASN A CA 1
ATOM 903 C C . ASN A 1 113 ? 8.883 4.523 -24.138 1.00 85.56 113 ASN A C 1
ATOM 905 O O . ASN A 1 113 ? 8.147 5.507 -24.105 1.00 85.56 113 ASN A O 1
ATOM 909 N N . GLY A 1 114 ? 9.582 4.130 -23.066 1.00 81.44 114 GLY A N 1
ATOM 910 C CA . GLY A 1 114 ? 9.554 4.842 -21.783 1.00 81.44 114 GLY A CA 1
ATOM 911 C C . GLY A 1 114 ? 8.280 4.635 -20.954 1.00 81.44 114 GLY A C 1
ATOM 912 O O . GLY A 1 114 ? 8.111 5.302 -19.938 1.00 81.44 114 GLY A O 1
ATOM 913 N N . GLN A 1 115 ? 7.396 3.723 -21.362 1.00 84.44 115 GLN A N 1
ATOM 914 C CA . GLN A 1 115 ? 6.220 3.309 -20.601 1.00 84.44 115 GLN A CA 1
ATOM 915 C C . GLN A 1 115 ? 6.411 1.891 -20.079 1.00 84.44 115 GLN A C 1
ATOM 917 O O . GLN A 1 115 ? 6.952 1.038 -20.781 1.00 84.44 115 GLN A O 1
ATOM 922 N N . ALA A 1 116 ? 5.917 1.633 -18.871 1.00 88.19 116 ALA A N 1
ATOM 923 C CA . ALA A 1 116 ? 5.890 0.305 -18.282 1.00 88.19 116 ALA A CA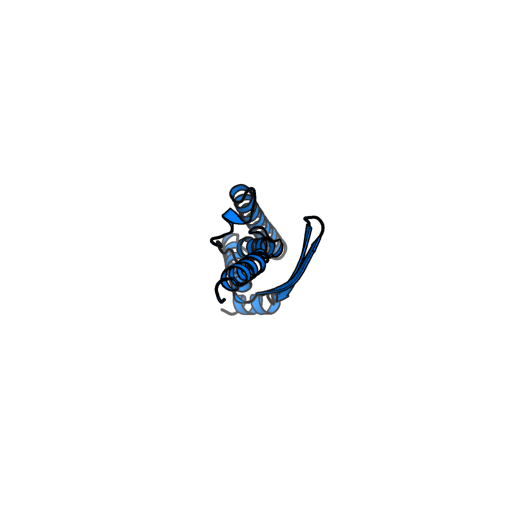 1
ATOM 924 C C . ALA A 1 116 ? 4.442 -0.128 -18.044 1.00 88.19 116 ALA A C 1
ATOM 926 O O . ALA A 1 116 ? 3.677 0.562 -17.374 1.00 88.19 116 ALA A O 1
ATOM 927 N N . THR A 1 117 ? 4.064 -1.277 -18.595 1.00 91.44 117 THR A N 1
ATOM 928 C CA . THR A 1 117 ? 2.826 -1.981 -18.250 1.00 91.44 117 THR A CA 1
ATOM 929 C C . THR A 1 117 ? 3.168 -3.059 -17.236 1.00 91.44 117 THR A C 1
ATOM 931 O O . THR A 1 117 ? 3.908 -3.990 -17.558 1.00 91.44 117 THR A O 1
ATOM 934 N N . ILE A 1 118 ? 2.636 -2.924 -16.023 1.00 92.44 118 ILE A N 1
ATOM 935 C CA . ILE A 1 118 ? 2.872 -3.852 -14.916 1.00 92.44 118 ILE A CA 1
ATOM 936 C C . ILE A 1 118 ? 1.577 -4.598 -14.621 1.00 92.44 118 ILE A C 1
ATOM 938 O O . ILE A 1 118 ? 0.529 -3.981 -14.445 1.00 92.44 118 ILE A O 1
ATOM 942 N N . THR A 1 119 ? 1.649 -5.924 -14.570 1.00 94.12 119 THR A N 1
ATOM 943 C CA . THR A 1 119 ? 0.516 -6.778 -14.208 1.00 94.12 119 THR A CA 1
ATOM 944 C C . THR A 1 119 ? 0.756 -7.365 -12.828 1.00 94.12 119 THR A C 1
ATOM 946 O O . THR A 1 119 ? 1.741 -8.074 -12.606 1.00 94.12 119 THR A O 1
ATOM 949 N N . PHE A 1 120 ? -0.173 -7.091 -11.916 1.00 94.00 120 PHE A N 1
ATOM 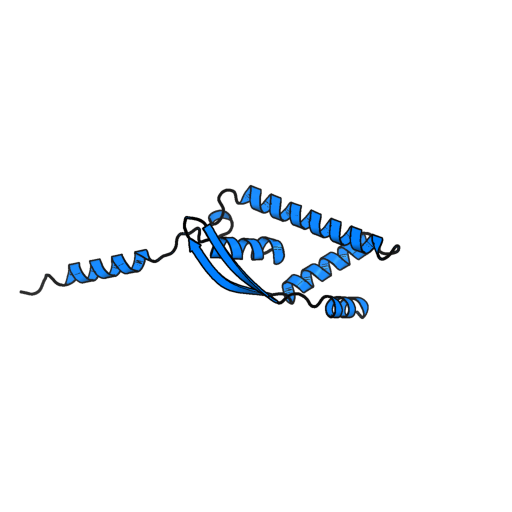950 C CA . PHE A 1 120 ? -0.207 -7.687 -10.589 1.00 94.00 120 PHE A CA 1
ATOM 951 C C . PHE A 1 120 ? -1.309 -8.733 -10.508 1.00 94.00 120 PHE A C 1
ATOM 953 O O . PHE A 1 120 ? -2.429 -8.507 -10.962 1.00 94.00 120 PHE A O 1
ATOM 960 N N . GLN A 1 121 ? -1.007 -9.851 -9.862 1.00 95.94 121 GLN A N 1
ATOM 961 C CA . GLN A 1 121 ? -2.019 -10.740 -9.319 1.00 95.94 121 GLN A CA 1
ATOM 962 C C . GLN A 1 121 ? -2.153 -10.448 -7.828 1.00 95.94 121 GLN A C 1
ATOM 964 O O . GLN A 1 121 ? -1.164 -10.454 -7.096 1.00 95.94 121 GLN A O 1
ATOM 969 N N . ILE A 1 122 ? -3.379 -10.177 -7.389 1.00 94.06 122 ILE A N 1
ATOM 970 C CA . ILE A 1 122 ? -3.679 -9.773 -6.016 1.00 94.06 122 ILE A CA 1
ATOM 971 C C . ILE A 1 122 ? -4.519 -10.866 -5.365 1.00 94.06 122 ILE A C 1
ATOM 973 O O . ILE A 1 122 ? -5.571 -11.243 -5.880 1.00 94.06 122 ILE A O 1
ATOM 977 N N . LYS A 1 123 ? -4.070 -11.349 -4.208 1.00 93.94 123 LYS A N 1
ATOM 978 C CA . LYS A 1 123 ? -4.905 -12.088 -3.268 1.00 93.94 123 LYS A CA 1
ATOM 979 C C . LYS A 1 123 ? -5.492 -11.072 -2.293 1.00 93.94 123 LYS A C 1
ATOM 981 O O . LYS A 1 123 ? -4.770 -10.538 -1.458 1.00 93.94 123 LYS A O 1
ATOM 986 N N . GLY A 1 124 ? -6.778 -10.768 -2.443 1.00 89.81 124 GLY A N 1
ATOM 987 C CA . GLY A 1 124 ? -7.478 -9.804 -1.592 1.00 89.81 124 GLY A CA 1
ATOM 988 C C . GLY A 1 124 ? -7.785 -10.335 -0.190 1.00 89.81 124 GLY A C 1
ATOM 989 O O . GLY A 1 124 ? -7.606 -11.519 0.101 1.00 89.81 124 GLY A O 1
ATOM 990 N N . LEU A 1 125 ? -8.279 -9.443 0.670 1.00 86.50 125 LEU A N 1
ATOM 991 C CA . LEU A 1 125 ? -8.890 -9.825 1.939 1.00 86.50 125 LEU A CA 1
ATOM 992 C C . LEU A 1 125 ? -10.289 -10.391 1.673 1.00 86.50 125 LEU A C 1
ATOM 994 O O . LEU A 1 125 ? -11.100 -9.742 1.015 1.00 86.50 125 LEU A O 1
ATOM 998 N N . ASP A 1 126 ? -10.578 -11.563 2.230 1.00 83.56 126 ASP A N 1
ATOM 999 C CA . ASP A 1 126 ? -11.953 -12.033 2.355 1.00 83.56 126 ASP A CA 1
ATOM 1000 C C . ASP A 1 126 ? -12.652 -11.227 3.456 1.00 83.56 126 ASP A C 1
ATOM 1002 O O . ASP A 1 126 ? -12.459 -11.458 4.651 1.00 83.56 126 ASP A O 1
ATOM 1006 N N . PHE A 1 127 ? -13.389 -10.207 3.026 1.00 72.00 127 PHE A N 1
ATOM 1007 C CA . PHE A 1 127 ? -13.996 -9.218 3.906 1.00 72.00 127 PHE A CA 1
ATOM 1008 C C . PHE A 1 127 ? -15.139 -9.796 4.746 1.00 72.00 127 PHE A C 1
ATOM 1010 O O . PHE A 1 127 ? -15.321 -9.373 5.884 1.00 72.00 127 PHE A O 1
ATOM 1017 N N . VAL A 1 128 ? -15.868 -10.781 4.212 1.00 72.69 128 VAL A N 1
ATOM 1018 C CA . VAL A 1 128 ? -16.981 -11.436 4.914 1.00 72.69 128 VAL A CA 1
ATOM 1019 C C . VAL A 1 128 ? -16.436 -12.171 6.134 1.00 72.69 128 VAL A C 1
ATOM 1021 O O . VAL A 1 128 ? -16.798 -11.847 7.263 1.00 72.69 128 VAL A O 1
ATOM 1024 N N . THR A 1 129 ? -15.453 -13.044 5.911 1.00 71.81 129 THR A N 1
ATOM 1025 C CA . THR A 1 129 ? -14.771 -13.774 6.986 1.00 71.81 129 THR A CA 1
ATOM 1026 C C . THR A 1 129 ? -14.063 -12.824 7.963 1.00 71.81 129 THR A C 1
ATOM 1028 O O . THR A 1 129 ? -14.047 -13.050 9.169 1.00 71.81 129 THR A O 1
ATOM 1031 N N . ALA A 1 130 ? -13.477 -11.725 7.472 1.00 66.94 130 ALA A N 1
ATOM 1032 C CA . ALA A 1 130 ? -12.774 -10.771 8.330 1.00 66.94 130 ALA A CA 1
ATOM 1033 C C . ALA A 1 130 ? -13.700 -10.008 9.294 1.00 66.94 130 ALA A C 1
ATOM 1035 O O . ALA A 1 130 ? -13.264 -9.707 10.403 1.00 66.94 130 ALA A O 1
ATOM 1036 N N . ILE A 1 131 ? -14.939 -9.702 8.892 1.00 64.31 131 ILE A N 1
ATOM 1037 C CA . ILE A 1 131 ? -15.927 -9.052 9.767 1.00 64.31 131 ILE A CA 1
ATOM 1038 C C . ILE A 1 131 ? -16.437 -10.019 10.838 1.00 64.31 131 ILE A C 1
ATOM 1040 O O . ILE A 1 131 ? -16.566 -9.627 12.003 1.00 64.31 131 ILE A O 1
ATOM 1044 N N . GLU A 1 132 ? -16.701 -11.273 10.470 1.00 62.38 132 GLU A N 1
ATOM 1045 C CA . GLU A 1 132 ? -17.111 -12.322 11.413 1.00 62.38 132 GLU A CA 1
ATOM 1046 C C . GLU A 1 132 ? -16.060 -12.507 12.519 1.00 62.38 132 GLU A C 1
ATOM 1048 O O . GLU A 1 132 ? -16.405 -12.449 13.700 1.00 62.38 132 GLU A O 1
ATOM 1053 N N . ASP A 1 133 ? -14.774 -12.586 12.148 1.00 58.97 133 ASP A N 1
ATOM 1054 C CA . ASP A 1 133 ? -13.641 -12.671 13.085 1.00 58.97 133 ASP A CA 1
ATOM 1055 C C . ASP A 1 133 ? -13.585 -11.473 14.062 1.00 58.97 133 ASP A C 1
ATOM 1057 O O . ASP A 1 133 ? -13.188 -11.628 15.215 1.00 58.97 133 ASP A O 1
ATOM 1061 N N . THR A 1 134 ? -13.949 -10.261 13.619 1.00 54.97 134 THR A N 1
ATOM 1062 C CA . THR A 1 134 ? -13.929 -9.042 14.461 1.00 54.97 134 THR A CA 1
ATOM 1063 C C . THR A 1 134 ? -15.168 -8.852 15.337 1.00 54.97 134 THR A C 1
ATOM 1065 O O . THR A 1 134 ? -15.121 -8.068 16.279 1.00 54.97 134 THR A O 1
ATOM 1068 N N . THR A 1 135 ? -16.278 -9.533 15.044 1.00 52.19 135 THR A N 1
ATOM 1069 C CA . THR A 1 135 ? -17.554 -9.386 15.776 1.00 52.19 135 THR A CA 1
ATOM 1070 C C . THR A 1 135 ? -17.808 -10.502 16.789 1.00 52.19 135 THR A C 1
ATOM 1072 O O . THR A 1 135 ? -18.730 -10.394 17.595 1.00 52.19 135 THR A O 1
ATOM 1075 N N . THR A 1 136 ? -16.983 -11.552 16.785 1.00 46.03 136 THR A N 1
ATOM 1076 C CA . THR A 1 136 ? -17.047 -12.676 17.737 1.00 46.03 136 THR A CA 1
ATOM 1077 C C . THR A 1 136 ? -15.936 -12.679 18.798 1.00 46.03 136 THR A C 1
ATOM 1079 O O . THR A 1 136 ? -15.896 -13.606 19.609 1.00 46.03 136 THR A O 1
ATOM 1082 N N . ALA A 1 137 ? -15.064 -11.662 18.827 1.00 43.09 137 ALA A N 1
ATOM 1083 C CA . ALA A 1 137 ? -13.954 -11.526 19.782 1.00 43.09 137 ALA A CA 1
ATOM 1084 C C . ALA A 1 137 ? -14.266 -10.588 20.959 1.00 43.09 137 ALA A C 1
ATOM 1086 O O . ALA A 1 137 ? -14.868 -9.515 20.727 1.00 43.09 137 ALA A O 1
#

Foldseek 3Di:
DDDDPVVVVVVVVVVVVVPPPDLQAPVVQVVCLCCCQQLVDDPPCQVVRDPCSPVVSVVSVVVNVVVLVVVLVVVCVVPVPQDPVNSVVVSVQVSVQQNVPKDKDWDDWDDDPNDIDTDIDIDGGPVVVSVVVVVVD

Sequence (137 aa):
MKKQLLPLFLLFIGALASCSAPSRSGEKAAQQLVDYFIYQEKPATFSQTFREPKVLAEHLQTSRQQFQKQFFNSLKEMNAEVTETEAQKLNTELLAQVKKKASYQLVATKELNGQATITFQIKGLDFVTAIEDTTTA

Organism: Enterococcus gallinarum (NCBI:txid1353)